Protein AF-A0A661XBD2-F1 (afdb_monomer_lite)

Sequence (74 aa):
MIANIILELVGGIALFIYGIHLASDGIQKAASENLRKFLEKATSNPIIGVFIGFLVTAVIQSSSATTVMVISLV

Foldseek 3Di:
DVVVVVVCVVVVVVVLVVVVVVVVVVCVVVDDPVNVVVVCVCVVDVVSVVVVLVVVCVVVVDPVVNVVVVVSVD

Secondary structure (DSSP, 8-state):
-HHHHHHHHHHHHHHHHHHHHHHHHHHHHH--HHHHHHHHHHHH-HHHHHHHHHHHHHHH--HHHHHHHHHHH-

Structure (mmCIF, N/CA/C/O backbone):
data_AF-A0A661XBD2-F1
#
_entry.id   AF-A0A661XBD2-F1
#
loop_
_atom_site.group_PDB
_atom_site.id
_atom_site.type_symbol
_atom_site.label_atom_id
_atom_site.label_alt_id
_atom_site.label_comp_id
_atom_site.label_asym_id
_atom_site.label_entity_id
_atom_site.label_seq_id
_atom_site.pdbx_PDB_ins_code
_atom_site.Cartn_x
_atom_site.Cartn_y
_atom_site.Cartn_z
_atom_site.occupancy
_atom_site.B_iso_or_equiv
_atom_site.auth_seq_id
_atom_site.auth_comp_id
_atom_site.auth_asym_id
_atom_site.auth_atom_id
_atom_site.pdbx_PDB_model_num
ATOM 1 N N . MET A 1 1 ? 21.885 -4.060 -22.532 1.00 72.06 1 MET A N 1
ATOM 2 C CA . MET A 1 1 ? 20.427 -3.900 -22.734 1.00 72.06 1 MET A CA 1
ATOM 3 C C . MET A 1 1 ? 19.631 -4.634 -21.658 1.00 72.06 1 MET A C 1
ATOM 5 O O . MET A 1 1 ? 18.989 -3.962 -20.871 1.00 72.06 1 MET A O 1
ATOM 9 N N . ILE A 1 2 ? 19.742 -5.965 -21.536 1.00 84.94 2 ILE A N 1
ATOM 10 C CA . ILE A 1 2 ? 19.000 -6.758 -20.528 1.00 84.94 2 ILE A CA 1
ATOM 11 C C . ILE A 1 2 ? 19.332 -6.351 -19.080 1.00 84.94 2 ILE A C 1
ATOM 13 O O . ILE A 1 2 ? 18.429 -6.202 -18.266 1.00 84.94 2 ILE A O 1
ATOM 17 N N . ALA A 1 3 ? 20.607 -6.091 -18.769 1.00 85.69 3 ALA A N 1
ATOM 18 C CA . ALA A 1 3 ? 21.020 -5.677 -17.423 1.00 85.69 3 ALA A CA 1
ATOM 19 C C . ALA A 1 3 ? 20.367 -4.361 -16.949 1.00 85.69 3 ALA A C 1
ATOM 21 O O . ALA A 1 3 ? 20.013 -4.253 -15.780 1.00 85.69 3 ALA A O 1
ATOM 22 N N . ASN A 1 4 ? 20.153 -3.396 -17.854 1.00 90.06 4 ASN A N 1
ATOM 23 C CA . ASN A 1 4 ? 19.514 -2.118 -17.512 1.00 90.06 4 ASN A CA 1
ATOM 24 C C . ASN A 1 4 ? 18.024 -2.305 -17.205 1.00 90.06 4 ASN A C 1
ATOM 26 O O . ASN A 1 4 ? 17.538 -1.769 -16.220 1.00 90.06 4 ASN A O 1
ATOM 30 N N . ILE A 1 5 ? 17.334 -3.138 -17.992 1.00 90.81 5 ILE A N 1
ATOM 31 C CA . ILE A 1 5 ? 15.915 -3.462 -17.780 1.00 90.81 5 ILE A CA 1
ATOM 32 C C . ILE A 1 5 ? 15.716 -4.137 -16.418 1.00 90.81 5 ILE A C 1
ATOM 34 O O . ILE A 1 5 ? 14.783 -3.810 -15.693 1.00 90.81 5 ILE A O 1
ATOM 38 N N . ILE A 1 6 ? 16.610 -5.058 -16.044 1.00 92.25 6 ILE A N 1
ATOM 39 C CA . ILE A 1 6 ? 16.547 -5.730 -14.740 1.00 92.25 6 ILE A CA 1
ATOM 40 C C . ILE A 1 6 ? 16.783 -4.728 -13.602 1.00 92.25 6 ILE A C 1
ATOM 42 O O . ILE A 1 6 ? 16.064 -4.762 -12.608 1.00 92.25 6 ILE A O 1
ATOM 46 N N . LEU A 1 7 ? 17.748 -3.818 -13.746 1.00 92.81 7 LEU A N 1
ATOM 47 C CA . LEU A 1 7 ? 18.030 -2.777 -12.752 1.00 92.81 7 LEU A CA 1
ATOM 48 C C . LEU A 1 7 ? 16.857 -1.807 -12.567 1.00 92.81 7 LEU A C 1
ATOM 50 O O . LEU A 1 7 ? 16.502 -1.497 -11.432 1.00 92.81 7 LEU A O 1
ATOM 54 N N . GLU A 1 8 ? 16.232 -1.366 -13.658 1.00 91.81 8 GLU A N 1
ATOM 55 C CA . GLU A 1 8 ? 15.046 -0.503 -13.628 1.00 91.81 8 GLU A CA 1
ATOM 56 C C . GLU A 1 8 ? 13.845 -1.213 -13.000 1.00 91.81 8 GLU A C 1
ATOM 58 O O . GLU A 1 8 ? 13.150 -0.628 -12.172 1.00 91.81 8 GLU A O 1
ATOM 63 N N . LEU A 1 9 ? 13.631 -2.490 -13.332 1.00 92.31 9 LEU A N 1
ATOM 64 C CA . LEU A 1 9 ? 12.551 -3.291 -12.763 1.00 92.31 9 LEU A CA 1
ATOM 65 C C . LEU A 1 9 ? 12.740 -3.488 -11.254 1.00 92.31 9 LEU A C 1
ATOM 67 O O . LEU A 1 9 ? 11.823 -3.243 -10.474 1.00 92.31 9 LEU A O 1
ATOM 71 N N . VAL A 1 10 ? 13.939 -3.892 -10.829 1.00 92.44 10 VAL A N 1
ATOM 72 C CA . VAL A 1 10 ? 14.260 -4.105 -9.412 1.00 92.44 10 VAL A CA 1
ATOM 73 C C . VAL A 1 10 ? 14.205 -2.787 -8.640 1.00 92.44 10 VAL A C 1
ATOM 75 O O . VAL A 1 10 ? 13.643 -2.749 -7.548 1.00 92.44 10 VAL A O 1
ATOM 78 N N . GLY A 1 11 ? 14.722 -1.695 -9.208 1.00 92.75 11 GLY A N 1
ATOM 79 C CA . GLY A 1 11 ? 14.650 -0.363 -8.608 1.00 92.75 11 GLY A CA 1
ATOM 80 C C . GLY A 1 11 ? 13.214 0.149 -8.476 1.00 92.75 11 GLY A C 1
ATOM 81 O O . GLY A 1 11 ? 12.835 0.653 -7.419 1.00 92.75 11 GLY A O 1
ATOM 82 N N . GLY A 1 12 ? 12.393 -0.038 -9.511 1.00 91.94 12 GLY A N 1
ATOM 83 C CA . GLY A 1 12 ? 10.976 0.319 -9.504 1.00 91.94 12 GLY A CA 1
ATOM 84 C C . GLY A 1 12 ? 10.185 -0.463 -8.457 1.00 91.94 12 GLY A C 1
ATOM 85 O O . GLY A 1 12 ? 9.450 0.137 -7.676 1.00 91.94 12 GLY A O 1
ATOM 86 N N . ILE A 1 13 ? 10.387 -1.780 -8.375 1.00 91.25 13 ILE A N 1
ATOM 87 C CA . ILE A 1 13 ? 9.739 -2.636 -7.370 1.00 91.25 13 ILE A CA 1
ATOM 88 C C . ILE A 1 13 ? 10.204 -2.267 -5.956 1.00 91.25 13 ILE A C 1
ATOM 90 O O . ILE A 1 13 ? 9.378 -2.159 -5.053 1.00 91.25 13 ILE A O 1
ATOM 94 N N . ALA A 1 14 ? 11.499 -2.017 -5.753 1.00 91.44 14 ALA A N 1
ATOM 95 C CA . ALA A 1 14 ? 12.028 -1.617 -4.451 1.00 91.44 14 ALA A CA 1
ATOM 96 C C . ALA A 1 14 ? 11.409 -0.297 -3.962 1.00 91.44 14 ALA A C 1
ATOM 98 O O . ALA A 1 14 ? 10.963 -0.209 -2.817 1.00 91.44 14 ALA A O 1
ATOM 99 N N . LEU A 1 15 ? 11.324 0.712 -4.835 1.00 92.81 15 LEU A N 1
ATOM 100 C CA . LEU A 1 15 ? 10.670 1.985 -4.522 1.00 92.81 15 LEU A CA 1
ATOM 101 C C . LEU A 1 15 ? 9.165 1.823 -4.295 1.00 92.81 15 LEU A C 1
ATOM 103 O O . LEU A 1 15 ? 8.608 2.472 -3.411 1.00 92.81 15 LEU A O 1
ATOM 107 N N . PHE A 1 16 ? 8.510 0.947 -5.054 1.00 89.19 16 PHE A N 1
ATOM 108 C CA . PHE A 1 16 ? 7.087 0.666 -4.910 1.00 89.19 16 PHE A CA 1
ATOM 109 C C . PHE A 1 16 ? 6.761 0.027 -3.553 1.00 89.19 16 PHE A C 1
ATOM 111 O O . PHE A 1 16 ? 5.913 0.539 -2.822 1.00 89.19 16 PHE A O 1
ATOM 118 N N . ILE A 1 17 ? 7.487 -1.028 -3.167 1.00 87.31 17 ILE A N 1
ATOM 119 C CA . ILE A 1 17 ? 7.329 -1.694 -1.863 1.00 87.31 17 ILE A CA 1
ATOM 120 C C . ILE A 1 17 ? 7.619 -0.712 -0.724 1.00 87.31 17 ILE A C 1
ATOM 122 O O . ILE A 1 17 ? 6.875 -0.656 0.256 1.00 87.31 17 ILE A O 1
ATOM 126 N N . TYR A 1 18 ? 8.661 0.110 -0.864 1.00 90.88 18 TYR A N 1
ATOM 127 C CA . TYR A 1 18 ? 8.967 1.150 0.114 1.00 90.88 18 TYR A CA 1
ATOM 128 C C . TYR A 1 18 ? 7.837 2.183 0.234 1.00 90.88 18 TYR A C 1
ATOM 130 O O . TYR A 1 18 ? 7.463 2.562 1.343 1.00 90.88 18 TYR A O 1
ATOM 138 N N . GLY A 1 19 ? 7.235 2.589 -0.887 1.00 87.19 19 GLY A N 1
ATOM 139 C CA . GLY A 1 19 ? 6.067 3.469 -0.914 1.00 87.19 19 GLY A CA 1
ATOM 140 C C . GLY A 1 19 ? 4.854 2.873 -0.197 1.00 87.19 19 GLY A C 1
ATOM 141 O O . GLY A 1 19 ? 4.209 3.572 0.584 1.00 87.19 19 GLY A O 1
ATOM 142 N N . ILE A 1 20 ? 4.579 1.578 -0.390 1.00 83.00 20 ILE A N 1
ATOM 143 C CA . ILE A 1 20 ? 3.515 0.859 0.332 1.00 83.00 20 ILE A CA 1
ATOM 144 C C . ILE A 1 20 ? 3.792 0.857 1.836 1.00 83.00 20 ILE A C 1
ATOM 146 O O . ILE A 1 20 ? 2.891 1.139 2.627 1.00 83.00 20 ILE A O 1
ATOM 150 N N . HIS A 1 21 ? 5.034 0.587 2.241 1.00 82.19 21 HIS A N 1
ATOM 151 C CA . HIS A 1 21 ? 5.420 0.601 3.649 1.00 82.19 21 HIS A CA 1
ATOM 152 C C . HIS A 1 21 ? 5.203 1.986 4.276 1.00 82.19 21 HIS A C 1
ATOM 154 O O . HIS A 1 21 ? 4.568 2.105 5.323 1.00 82.19 21 HIS A O 1
ATOM 160 N N . LEU A 1 22 ? 5.631 3.046 3.582 1.00 83.12 22 LEU A N 1
ATOM 161 C CA . LEU A 1 22 ? 5.452 4.428 4.025 1.00 83.12 22 LEU A CA 1
ATOM 162 C C . LEU A 1 22 ? 3.973 4.826 4.124 1.00 83.12 22 LEU A C 1
ATOM 164 O O . LEU A 1 22 ? 3.578 5.513 5.065 1.00 83.12 22 LEU A O 1
ATOM 168 N N . ALA A 1 23 ? 3.153 4.395 3.163 1.00 78.50 23 ALA A N 1
ATOM 169 C CA . ALA A 1 23 ? 1.717 4.641 3.164 1.00 78.50 23 ALA A CA 1
ATOM 170 C C . ALA A 1 23 ? 1.023 3.913 4.325 1.00 78.50 23 ALA A C 1
ATOM 172 O O . ALA A 1 23 ? 0.209 4.518 5.019 1.00 78.50 23 ALA A O 1
ATOM 173 N N . SER A 1 24 ? 1.380 2.651 4.583 1.00 73.88 24 SER A N 1
ATOM 174 C CA . SER A 1 24 ? 0.861 1.870 5.712 1.00 73.88 24 SER A CA 1
ATOM 175 C C . SER A 1 24 ? 1.211 2.515 7.057 1.00 73.88 24 SER A C 1
ATOM 177 O O . SER A 1 24 ? 0.337 2.685 7.908 1.00 73.88 24 SER A O 1
ATOM 179 N N . ASP A 1 25 ? 2.459 2.951 7.229 1.00 79.88 25 ASP A N 1
ATOM 180 C CA . ASP A 1 25 ? 2.918 3.664 8.425 1.00 79.88 25 ASP A CA 1
ATOM 181 C C . ASP A 1 25 ? 2.248 5.031 8.585 1.00 79.88 25 ASP A C 1
ATOM 183 O O . ASP A 1 25 ? 1.849 5.412 9.688 1.00 79.88 25 ASP A O 1
ATOM 187 N N . GLY A 1 26 ? 2.105 5.777 7.488 1.00 79.88 26 GLY A N 1
ATOM 188 C CA . GLY A 1 26 ? 1.417 7.063 7.460 1.00 79.88 26 GLY A CA 1
ATOM 189 C C . GLY A 1 26 ? -0.049 6.922 7.854 1.00 79.88 26 GLY A C 1
ATOM 190 O O . GLY A 1 26 ? -0.528 7.675 8.698 1.00 79.88 26 GLY A O 1
ATOM 191 N N . ILE A 1 27 ? -0.736 5.908 7.322 1.00 75.31 27 ILE A N 1
ATOM 192 C CA . ILE A 1 27 ? -2.108 5.573 7.706 1.00 75.31 27 ILE A CA 1
ATOM 193 C C . ILE A 1 27 ? -2.159 5.139 9.168 1.00 75.31 27 ILE A C 1
ATOM 195 O O . ILE A 1 27 ? -3.024 5.624 9.879 1.00 75.31 27 ILE A O 1
ATOM 199 N N . GLN A 1 28 ? -1.241 4.305 9.663 1.00 71.19 28 GLN A N 1
ATOM 200 C CA . GLN A 1 28 ? -1.218 3.913 11.079 1.00 71.19 28 GLN A CA 1
ATOM 201 C C . GLN A 1 28 ? -1.015 5.098 12.027 1.00 71.19 28 GLN A C 1
ATOM 203 O O . GLN A 1 28 ? -1.658 5.154 13.072 1.00 71.19 28 GLN A O 1
ATOM 208 N N . LYS A 1 29 ? -0.138 6.042 11.674 1.00 75.12 29 LYS A N 1
ATOM 209 C CA . LYS A 1 29 ? 0.152 7.233 12.486 1.00 75.12 29 LYS A CA 1
ATOM 210 C C . LYS A 1 29 ? -0.954 8.284 12.398 1.00 75.12 29 LYS A C 1
ATOM 212 O O . LYS A 1 29 ? -1.228 8.954 13.388 1.00 75.12 29 LYS A O 1
ATOM 217 N N . ALA A 1 30 ? -1.586 8.427 11.235 1.00 74.06 30 ALA A N 1
ATOM 218 C CA . ALA A 1 30 ? -2.722 9.324 11.027 1.00 74.06 30 ALA A CA 1
ATOM 219 C C . ALA A 1 30 ? -4.050 8.719 11.515 1.00 74.06 30 ALA A C 1
ATOM 221 O O . ALA A 1 30 ? -5.010 9.447 11.778 1.00 74.06 30 ALA A O 1
ATOM 222 N N . ALA A 1 31 ? -4.120 7.393 11.654 1.00 71.94 31 ALA A N 1
ATOM 223 C CA . ALA A 1 31 ? -5.274 6.692 12.182 1.00 71.94 31 ALA A CA 1
ATOM 224 C C . ALA A 1 31 ? -5.421 6.976 13.676 1.00 71.94 31 ALA A C 1
ATOM 226 O O . ALA A 1 31 ? -4.831 6.323 14.534 1.00 71.94 31 ALA A O 1
ATOM 227 N N . SER A 1 32 ? -6.307 7.921 13.980 1.00 68.44 32 SER A N 1
ATOM 228 C CA . SER A 1 32 ? -6.984 8.000 15.272 1.00 68.44 32 SER A CA 1
ATOM 229 C C . SER A 1 32 ? -7.540 6.623 15.668 1.00 68.44 32 SER A C 1
ATOM 231 O O . SER A 1 32 ? -7.913 5.813 14.816 1.00 68.44 32 SER A O 1
ATOM 233 N N . GLU A 1 33 ? -7.656 6.368 16.971 1.00 72.50 33 GLU A N 1
ATOM 234 C CA . GLU A 1 33 ? -8.226 5.140 17.543 1.00 72.50 33 GLU A CA 1
ATOM 235 C C . GLU A 1 33 ? -9.584 4.751 16.914 1.00 72.50 33 GLU A C 1
ATOM 237 O O . GLU A 1 33 ? -9.907 3.571 16.776 1.00 72.50 33 GLU A O 1
ATOM 242 N N . ASN A 1 34 ? -10.349 5.742 16.444 1.00 67.69 34 ASN A N 1
ATOM 243 C CA . ASN A 1 34 ? -11.608 5.546 15.726 1.00 67.69 34 ASN A CA 1
ATOM 244 C C . ASN A 1 34 ? -11.426 4.951 14.318 1.00 67.69 34 ASN A C 1
ATOM 246 O O . ASN A 1 34 ? -12.207 4.085 13.923 1.00 67.69 34 ASN A O 1
ATOM 250 N N . LEU A 1 35 ? -10.394 5.365 13.573 1.00 67.31 35 LEU A N 1
ATOM 251 C CA . LEU A 1 35 ? -10.082 4.796 12.257 1.00 67.31 35 LEU A CA 1
ATOM 252 C C . LEU A 1 35 ? -9.559 3.363 12.403 1.00 67.31 35 LEU A C 1
ATOM 254 O O . LEU A 1 35 ? -9.942 2.492 11.630 1.00 67.31 35 LEU A O 1
ATOM 2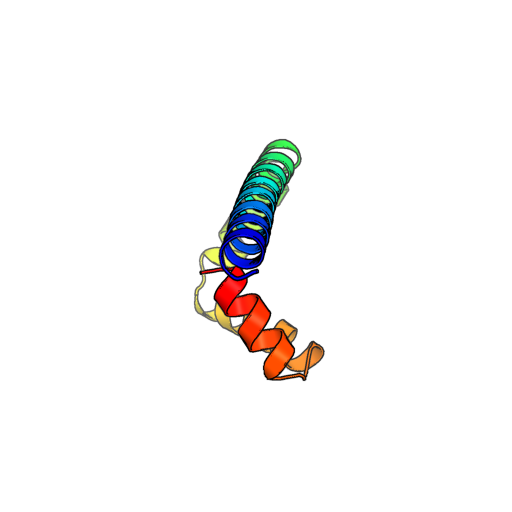58 N N . ARG A 1 36 ? -8.771 3.093 13.450 1.00 68.25 36 ARG A N 1
ATOM 259 C CA . ARG A 1 36 ? -8.314 1.739 13.795 1.00 68.25 36 ARG A CA 1
ATOM 260 C C . ARG A 1 36 ? -9.485 0.790 14.070 1.00 68.25 36 ARG A C 1
ATOM 262 O O . ARG A 1 36 ? -9.549 -0.271 13.463 1.00 68.25 36 ARG A O 1
ATOM 269 N N . LYS A 1 37 ? -10.461 1.212 14.885 1.00 70.88 37 LYS A N 1
ATOM 270 C CA . LYS A 1 37 ? -11.694 0.445 15.166 1.00 70.88 37 LYS A CA 1
ATOM 271 C C . LYS A 1 37 ? -12.578 0.256 13.930 1.00 70.88 37 LYS A C 1
ATOM 273 O O . LYS A 1 37 ? -13.231 -0.777 13.794 1.00 70.88 37 LYS A O 1
ATOM 278 N N . PHE A 1 38 ? -12.619 1.242 13.032 1.00 70.56 38 PHE A N 1
ATOM 279 C C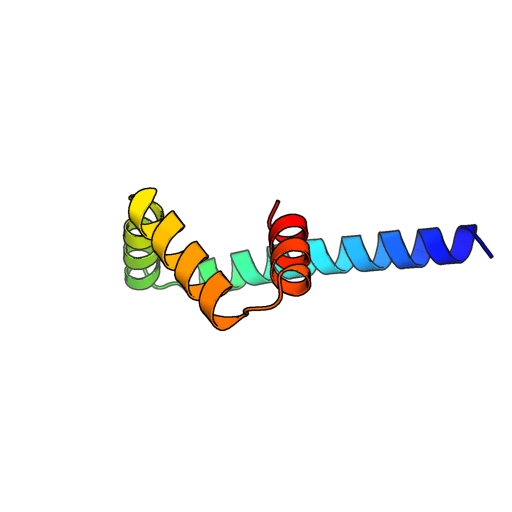A . PHE A 1 38 ? -13.333 1.125 11.760 1.00 70.56 38 PHE A CA 1
ATOM 280 C C . PHE A 1 38 ? -12.667 0.102 10.833 1.00 70.56 38 PHE A C 1
ATOM 282 O O . PHE A 1 38 ? -13.356 -0.768 10.308 1.00 70.56 38 PHE A O 1
ATOM 289 N N . LEU A 1 39 ? -11.341 0.161 10.683 1.00 68.56 39 LEU A N 1
ATOM 290 C CA . LEU A 1 39 ? -10.576 -0.796 9.884 1.00 68.56 39 LEU A CA 1
ATOM 291 C C . LEU A 1 39 ? -10.648 -2.208 10.474 1.00 68.56 39 LEU A C 1
ATOM 293 O O . LEU A 1 39 ? -10.907 -3.148 9.736 1.00 68.56 39 LEU A O 1
ATOM 297 N N . GLU A 1 40 ? -10.525 -2.372 11.793 1.00 70.12 40 GLU A N 1
ATOM 298 C CA . GLU A 1 40 ? -10.748 -3.668 12.446 1.00 70.12 40 GLU A CA 1
ATOM 299 C C . GLU A 1 40 ? -12.144 -4.212 12.154 1.00 70.12 40 GLU A C 1
ATOM 301 O O . GLU A 1 40 ? -12.267 -5.370 11.783 1.00 70.12 40 GLU A O 1
ATOM 306 N N . LYS A 1 41 ? -13.202 -3.398 12.239 1.00 68.62 41 LYS A N 1
ATOM 307 C CA . LYS A 1 41 ? -14.558 -3.846 11.880 1.00 68.62 41 LYS A CA 1
ATOM 308 C C . LYS A 1 41 ? -14.712 -4.174 10.397 1.00 68.62 41 LYS A C 1
ATOM 310 O O . LYS A 1 41 ? -15.408 -5.131 10.068 1.00 68.62 41 LYS A O 1
ATOM 315 N N . ALA A 1 42 ? -14.086 -3.396 9.518 1.00 64.56 42 ALA A N 1
ATOM 316 C CA . ALA A 1 42 ? -14.144 -3.603 8.075 1.00 64.56 42 ALA A CA 1
ATOM 317 C C . ALA A 1 42 ? -13.419 -4.892 7.649 1.00 64.56 42 ALA A C 1
ATOM 319 O O . ALA A 1 42 ? -13.902 -5.593 6.762 1.00 64.56 42 ALA A O 1
ATOM 320 N N . THR A 1 43 ? -12.313 -5.238 8.314 1.00 67.56 43 THR A N 1
ATOM 321 C CA . THR A 1 43 ? -11.493 -6.421 8.002 1.00 67.56 43 THR A CA 1
ATOM 322 C C . THR A 1 43 ? -11.839 -7.646 8.864 1.00 67.56 43 THR A C 1
ATOM 324 O O . THR A 1 43 ? -11.515 -8.768 8.492 1.00 67.56 43 THR A O 1
ATOM 327 N N . SER A 1 44 ? -12.525 -7.473 10.001 1.00 71.19 44 SER A N 1
ATOM 328 C CA . SER A 1 44 ? -12.893 -8.562 10.926 1.00 71.19 44 SER A CA 1
ATOM 329 C C . SER A 1 44 ? -13.899 -9.544 10.330 1.00 71.19 44 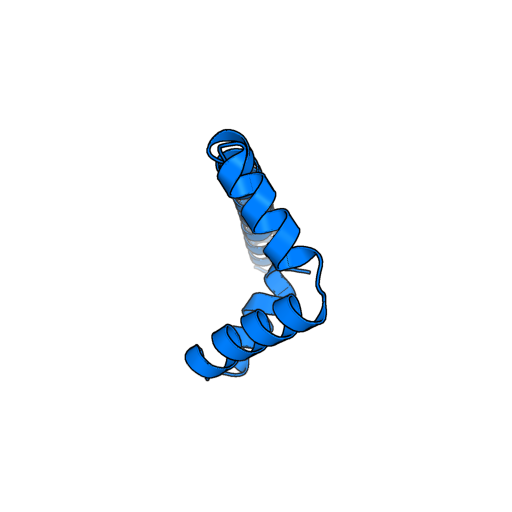SER A C 1
ATOM 331 O O . SER A 1 44 ? -13.922 -10.703 10.746 1.00 71.19 44 SER A O 1
ATOM 333 N N . ASN A 1 45 ? -14.718 -9.110 9.367 1.00 75.94 45 ASN A N 1
ATOM 334 C CA . ASN A 1 45 ? -15.644 -9.997 8.681 1.00 75.94 45 ASN A CA 1
ATOM 335 C C . ASN A 1 45 ? -15.153 -10.277 7.250 1.00 75.94 45 ASN A C 1
ATOM 337 O O . ASN A 1 45 ? -15.291 -9.404 6.386 1.00 75.94 45 ASN A O 1
ATOM 341 N N . PRO A 1 46 ? -14.642 -11.487 6.960 1.00 77.12 46 PRO A N 1
ATOM 342 C CA . PRO A 1 46 ? -14.181 -11.843 5.619 1.00 77.12 46 PRO A CA 1
ATOM 343 C C . PRO A 1 46 ? -15.265 -11.667 4.544 1.00 77.12 46 PRO A C 1
ATOM 345 O O . PRO A 1 46 ? -14.940 -11.350 3.404 1.00 77.12 46 PRO A O 1
ATOM 348 N N . ILE A 1 47 ? -16.553 -11.767 4.894 1.00 81.12 47 ILE A N 1
ATOM 349 C CA . ILE A 1 47 ? -17.662 -11.514 3.961 1.00 81.12 47 ILE A CA 1
ATOM 350 C C . ILE A 1 47 ? -17.725 -10.030 3.559 1.00 81.12 47 ILE A C 1
ATOM 352 O O . ILE A 1 47 ? -17.941 -9.724 2.389 1.00 81.12 47 ILE A O 1
ATOM 356 N N . ILE A 1 48 ? -17.494 -9.104 4.498 1.00 76.69 48 ILE A N 1
ATOM 357 C CA . ILE A 1 48 ? -17.466 -7.657 4.220 1.00 76.69 48 ILE A CA 1
ATOM 358 C C . ILE A 1 48 ? -16.243 -7.309 3.368 1.00 76.69 48 ILE A C 1
ATOM 360 O O . ILE A 1 48 ? -16.374 -6.568 2.395 1.00 76.69 48 ILE A O 1
ATOM 364 N N . GLY A 1 49 ? -15.083 -7.899 3.671 1.00 75.00 49 GLY A N 1
ATOM 365 C CA . GLY A 1 49 ? -13.873 -7.748 2.858 1.00 75.00 49 GLY A CA 1
ATOM 366 C C . GLY A 1 49 ? -14.081 -8.190 1.405 1.00 75.00 49 GLY A C 1
ATOM 367 O O . GLY A 1 49 ? -13.727 -7.459 0.480 1.00 75.00 49 GLY A O 1
ATOM 368 N N . VAL A 1 50 ? -14.744 -9.333 1.192 1.00 80.56 50 VAL A N 1
ATOM 369 C CA . VAL A 1 50 ? -15.117 -9.812 -0.150 1.00 80.56 50 VAL A CA 1
ATOM 370 C C . VAL A 1 50 ? -16.094 -8.857 -0.836 1.00 80.56 50 VAL A C 1
ATOM 372 O O . VAL A 1 50 ? -15.921 -8.566 -2.016 1.00 80.56 50 VAL A O 1
ATOM 375 N N . PHE A 1 51 ? -17.089 -8.322 -0.124 1.00 80.88 51 PHE A N 1
ATOM 376 C CA . PHE A 1 51 ? -18.080 -7.412 -0.709 1.00 80.88 51 PHE A CA 1
ATOM 377 C C . PHE A 1 51 ? -17.475 -6.062 -1.121 1.00 80.88 51 PHE A C 1
ATOM 379 O O . PHE A 1 51 ? -17.813 -5.521 -2.173 1.00 80.88 51 PHE A O 1
ATOM 386 N N . ILE A 1 52 ? -16.539 -5.536 -0.325 1.00 77.69 52 ILE A N 1
ATOM 387 C CA . ILE A 1 52 ? -15.776 -4.327 -0.657 1.00 77.69 52 ILE A CA 1
ATOM 388 C C . ILE A 1 52 ? -14.873 -4.593 -1.865 1.00 77.69 52 ILE A C 1
ATOM 390 O O . ILE A 1 52 ? -14.891 -3.812 -2.815 1.00 77.69 52 ILE A O 1
ATOM 394 N N . GLY A 1 53 ? -14.139 -5.712 -1.881 1.00 72.38 53 GLY A N 1
ATOM 395 C CA . GLY A 1 53 ? -13.313 -6.107 -3.027 1.00 72.38 53 GLY A CA 1
ATOM 396 C C . GLY A 1 53 ? -14.130 -6.306 -4.308 1.00 72.38 53 GLY A C 1
ATOM 397 O O . GLY A 1 53 ? -13.718 -5.877 -5.388 1.00 72.38 53 GLY A O 1
ATOM 398 N N . PHE A 1 54 ? -15.328 -6.881 -4.184 1.00 80.38 54 PHE A N 1
ATOM 399 C CA . PHE A 1 54 ? -16.288 -7.031 -5.274 1.00 80.38 54 PHE A CA 1
ATOM 400 C C . PHE A 1 54 ? -16.776 -5.676 -5.795 1.00 80.38 54 PHE A C 1
ATOM 402 O O . PHE A 1 54 ? -16.752 -5.456 -7.001 1.00 80.38 54 PHE A O 1
ATOM 409 N N . LEU A 1 55 ? -17.153 -4.743 -4.914 1.00 78.12 55 LEU A N 1
ATOM 410 C CA . LEU A 1 55 ? -17.570 -3.392 -5.306 1.00 78.12 55 LEU A CA 1
ATOM 411 C C . LEU A 1 55 ? -16.454 -2.629 -6.019 1.00 78.12 55 LEU A C 1
ATOM 413 O O . LEU A 1 55 ? -16.688 -2.047 -7.074 1.00 78.12 55 LEU A O 1
ATOM 417 N N . VAL A 1 56 ? -15.234 -2.665 -5.482 1.00 70.94 56 VAL A N 1
ATOM 418 C CA . VAL A 1 56 ? -14.070 -2.022 -6.107 1.00 70.94 56 VAL A CA 1
ATOM 419 C C . VAL A 1 56 ? -13.801 -2.624 -7.491 1.00 70.94 56 VAL A C 1
ATOM 421 O O . VAL A 1 56 ? -13.586 -1.886 -8.449 1.00 70.94 56 VAL A O 1
ATOM 424 N N . THR A 1 57 ? -13.900 -3.948 -7.633 1.00 75.69 57 THR A N 1
ATOM 425 C CA . THR A 1 57 ? -13.739 -4.643 -8.923 1.00 75.69 57 THR A CA 1
ATOM 426 C C . THR A 1 57 ? -14.853 -4.295 -9.911 1.00 75.69 57 THR A C 1
ATOM 428 O O . THR A 1 57 ? -14.579 -4.043 -11.083 1.00 75.69 57 THR A O 1
ATOM 431 N N . ALA A 1 58 ? -16.102 -4.232 -9.446 1.00 75.75 58 ALA A N 1
ATOM 432 C CA . ALA A 1 58 ? -17.257 -3.880 -10.263 1.00 75.75 58 ALA A CA 1
ATOM 433 C C . ALA A 1 58 ? -17.178 -2.437 -10.785 1.00 75.75 58 ALA A C 1
ATOM 435 O O . ALA A 1 58 ? -17.537 -2.185 -11.931 1.00 75.75 58 ALA A O 1
ATOM 436 N N . VAL A 1 59 ? -16.669 -1.506 -9.971 1.00 77.00 59 VAL A N 1
ATOM 437 C CA . VAL A 1 59 ? -16.450 -0.106 -10.367 1.00 77.00 59 VAL A CA 1
ATOM 438 C C . VAL A 1 59 ? -15.282 0.023 -11.340 1.00 77.00 59 VAL A C 1
ATOM 440 O O . VAL A 1 59 ? -15.367 0.781 -12.302 1.00 77.00 59 VAL A O 1
ATOM 443 N N . ILE A 1 60 ? -14.191 -0.710 -11.109 1.00 76.81 60 ILE A N 1
ATOM 444 C CA . ILE A 1 60 ? -13.010 -0.644 -11.973 1.00 76.81 60 ILE A CA 1
ATOM 445 C C . ILE A 1 60 ? -13.268 -1.303 -13.333 1.00 76.81 60 ILE A C 1
ATOM 447 O O . ILE A 1 60 ? -12.688 -0.843 -14.315 1.00 76.81 60 ILE A O 1
ATOM 451 N N . GLN A 1 61 ? -14.150 -2.314 -13.406 1.00 70.19 61 GLN A N 1
ATOM 452 C CA . GLN A 1 61 ? -14.668 -3.025 -14.597 1.00 70.19 61 GLN A CA 1
ATOM 453 C C . GLN A 1 61 ? -13.614 -3.708 -15.499 1.00 70.19 61 GLN A C 1
ATOM 455 O O . GLN A 1 61 ? -13.901 -4.687 -16.185 1.00 70.19 61 GLN A O 1
ATOM 460 N N . SER A 1 62 ? -12.381 -3.219 -15.504 1.00 77.69 62 SER A N 1
ATOM 461 C CA . SER A 1 62 ? -11.259 -3.714 -16.278 1.00 77.69 62 SER A CA 1
ATOM 462 C C . SER A 1 62 ? -10.609 -4.876 -15.544 1.00 77.69 62 SER A C 1
ATOM 464 O O . SER A 1 62 ? -9.922 -4.690 -14.539 1.00 77.69 62 SER A O 1
ATOM 466 N N . SER A 1 63 ? -10.786 -6.078 -16.091 1.00 73.19 63 SER A N 1
ATOM 467 C CA . SER A 1 63 ? -10.160 -7.310 -15.601 1.00 73.19 63 SER A CA 1
ATOM 468 C C . SER A 1 63 ? -8.642 -7.144 -15.461 1.00 73.19 63 SER A C 1
ATOM 470 O O . SER A 1 63 ? -8.060 -7.594 -14.480 1.00 73.19 63 SER A O 1
ATOM 472 N N . SER A 1 64 ? -8.015 -6.413 -16.390 1.00 71.88 64 SER A N 1
ATOM 473 C CA . SER A 1 64 ? -6.577 -6.128 -16.396 1.00 71.88 64 SER A CA 1
ATOM 474 C C . SER A 1 64 ? -6.148 -5.227 -15.237 1.00 71.88 64 SER A C 1
ATOM 476 O O . SER A 1 64 ? -5.122 -5.478 -14.608 1.00 71.88 64 SER A O 1
ATOM 478 N N . ALA A 1 65 ? -6.934 -4.193 -14.921 1.00 69.31 65 ALA A N 1
ATOM 479 C CA . ALA A 1 65 ? -6.642 -3.300 -13.802 1.00 69.31 65 ALA A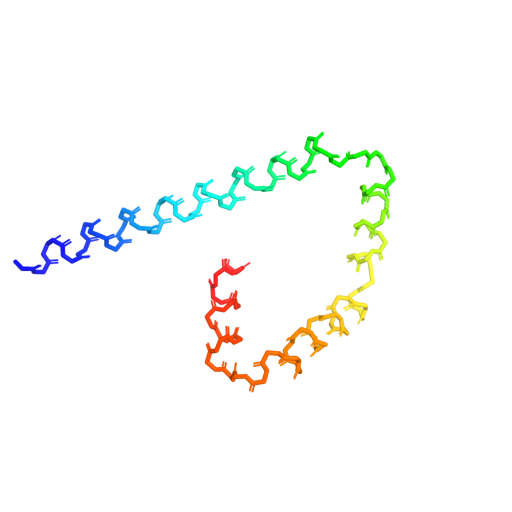 CA 1
ATOM 480 C C . ALA A 1 65 ? -6.804 -4.021 -12.454 1.00 69.31 65 ALA A C 1
ATOM 482 O O . ALA A 1 65 ? -5.983 -3.837 -11.555 1.00 69.31 65 ALA A O 1
ATOM 483 N N . THR A 1 66 ? -7.805 -4.899 -12.333 1.00 71.81 66 THR A N 1
ATOM 484 C CA . THR A 1 66 ? -8.003 -5.740 -11.145 1.00 71.81 66 THR A CA 1
ATOM 485 C C . THR A 1 66 ? -6.854 -6.732 -10.949 1.00 71.81 66 THR A C 1
ATOM 487 O O . THR A 1 66 ? -6.353 -6.856 -9.835 1.00 71.81 66 THR A O 1
ATOM 490 N N . THR A 1 67 ? -6.375 -7.401 -12.005 1.00 72.00 67 THR A N 1
ATOM 491 C CA . THR A 1 67 ? -5.235 -8.330 -11.904 1.00 72.00 67 THR A CA 1
ATOM 492 C C . THR A 1 67 ? -3.960 -7.620 -11.455 1.00 72.00 67 THR A C 1
ATOM 494 O O . THR A 1 67 ? -3.275 -8.112 -10.561 1.00 72.00 67 THR A O 1
ATOM 497 N N . VAL A 1 68 ? -3.664 -6.443 -12.015 1.00 68.19 68 VAL A N 1
ATOM 498 C CA . VAL A 1 68 ? -2.509 -5.636 -11.592 1.00 68.19 68 VAL A CA 1
ATOM 499 C C . VAL A 1 68 ? -2.632 -5.252 -10.119 1.00 68.19 68 VAL A C 1
ATOM 501 O O . VAL A 1 68 ? -1.671 -5.409 -9.371 1.00 68.19 68 VAL A O 1
ATOM 504 N N . MET A 1 69 ? -3.814 -4.82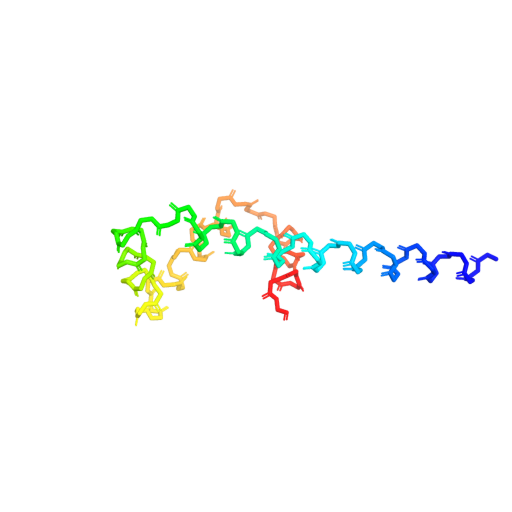3 -9.673 1.00 78.06 69 MET A N 1
ATOM 505 C CA . MET A 1 69 ? -4.053 -4.458 -8.277 1.00 78.06 69 MET A CA 1
ATOM 506 C C . MET A 1 69 ? -3.858 -5.641 -7.315 1.00 78.06 69 MET A C 1
ATOM 508 O O . MET A 1 69 ? -3.216 -5.472 -6.286 1.00 78.06 69 MET A O 1
ATOM 512 N N . VAL A 1 70 ? -4.334 -6.843 -7.657 1.00 71.88 70 VAL A N 1
ATOM 513 C CA . VAL A 1 70 ? -4.154 -8.052 -6.828 1.00 71.88 70 VAL A CA 1
ATOM 514 C C . VAL A 1 70 ? -2.686 -8.473 -6.744 1.00 71.88 70 VAL A C 1
ATOM 516 O O . VAL A 1 70 ? -2.216 -8.757 -5.651 1.00 71.88 70 VAL A O 1
ATOM 519 N N . ILE A 1 7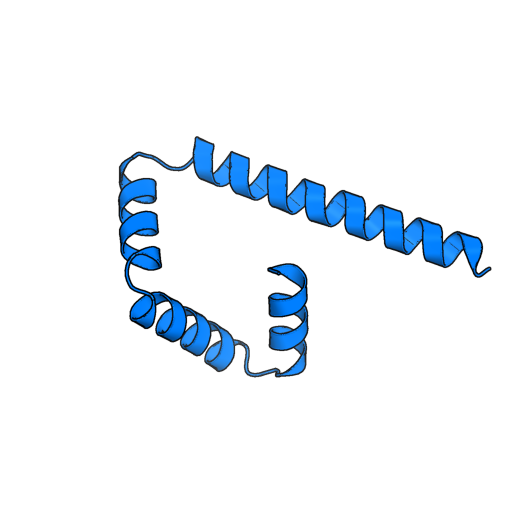1 ? -1.945 -8.462 -7.859 1.00 71.75 71 ILE A N 1
ATOM 520 C CA . ILE A 1 71 ? -0.499 -8.766 -7.867 1.00 71.75 71 ILE A CA 1
ATOM 521 C C . ILE A 1 71 ? 0.291 -7.727 -7.056 1.00 71.75 71 ILE A C 1
ATOM 523 O O . ILE A 1 71 ? 1.330 -8.043 -6.500 1.00 71.75 71 ILE A O 1
ATOM 527 N N . SER A 1 72 ? -0.194 -6.486 -6.993 1.00 51.00 72 SER A N 1
ATOM 528 C CA . SER A 1 72 ? 0.452 -5.406 -6.236 1.00 51.00 72 SER A CA 1
ATOM 529 C C . SER A 1 72 ? 0.184 -5.477 -4.729 1.00 51.00 72 SER A C 1
ATOM 531 O O . SER A 1 72 ? 0.919 -4.872 -3.952 1.00 51.00 72 SER A O 1
ATOM 533 N N . LEU A 1 73 ? -0.912 -6.134 -4.332 1.00 56.81 73 LEU A N 1
ATOM 534 C CA . LEU A 1 73 ? -1.389 -6.237 -2.949 1.00 56.81 73 LEU A CA 1
ATOM 535 C C . LEU A 1 73 ? -1.064 -7.594 -2.292 1.00 56.81 73 LEU A C 1
ATOM 537 O O . LEU A 1 73 ? -1.284 -7.726 -1.087 1.00 56.81 73 LEU A O 1
ATOM 541 N N . VAL A 1 74 ? -0.570 -8.575 -3.061 1.00 46.56 74 VAL A N 1
ATOM 542 C CA . VAL A 1 74 ? -0.047 -9.886 -2.615 1.00 46.56 74 VAL A CA 1
ATOM 543 C C . VAL A 1 74 ? 1.474 -9.853 -2.615 1.00 46.56 74 VAL A C 1
ATOM 545 O O . VAL A 1 74 ? 2.055 -10.327 -1.614 1.00 46.56 74 VAL A O 1
#

Radius of gyration: 16.38 Å; chains: 1; bounding box: 39×21×40 Å

pLDDT: mean 77.12, std 9.69, range [46.56, 92.81]